Protein AF-A0A6S7KR85-F1 (afdb_monomer)

Sequence (123 aa):
QIISDLKLIPFWLVELSDDPNEALNTFIHLFTDIVDIYAHLKKFTIKAKLAPWLTERIRDLMNLRDAAKLEAKKSGFLSDWAVYRKLRNYVVKMNRDSKTIIFLKEPSTGSSHISQAEFRWLT

Organism: Paramuricea clavata (NCBI:txid317549)

Solvent-accessible surface area (backbone atoms only — not comparable to full-atom values): 7523 Å² total; per-residue (Å²): 108,72,73,62,55,61,69,69,53,73,64,66,60,34,75,70,42,90,46,72,67,59,17,51,51,49,46,50,51,62,51,45,59,53,44,54,73,71,47,67,80,77,83,70,82,81,74,69,79,70,62,85,57,66,43,71,70,55,51,52,45,49,50,53,26,52,50,31,47,52,47,22,66,72,71,66,43,70,65,38,48,48,52,23,51,53,39,47,53,49,47,54,49,52,53,51,54,32,42,49,54,52,69,69,63,58,72,96,72,79,89,78,84,79,72,91,76,85,82,84,84,86,132

Structure (mmCIF, N/CA/C/O backbone):
data_AF-A0A6S7KR85-F1
#
_entry.id   AF-A0A6S7KR85-F1
#
loop_
_atom_site.group_PDB
_atom_site.id
_atom_site.type_symbol
_atom_site.label_atom_id
_atom_site.label_alt_id
_atom_site.label_comp_id
_atom_site.label_asym_id
_atom_site.label_entity_id
_atom_site.label_seq_id
_atom_site.pdbx_PDB_ins_code
_atom_site.Cartn_x
_atom_site.Cartn_y
_atom_site.Cartn_z
_atom_site.occupancy
_atom_site.B_iso_or_equiv
_atom_site.auth_seq_id
_atom_site.auth_comp_id
_atom_site.auth_asym_id
_atom_site.auth_atom_id
_atom_site.pdbx_PDB_model_num
ATOM 1 N N . GLN A 1 1 ? -5.575 -4.188 -35.906 1.00 73.06 1 GLN A N 1
ATOM 2 C CA . GLN A 1 1 ? -4.734 -2.982 -35.924 1.00 73.06 1 GLN A CA 1
ATOM 3 C C . GLN A 1 1 ? -3.247 -3.325 -35.852 1.00 73.06 1 GLN A C 1
ATOM 5 O O . GLN A 1 1 ? -2.603 -3.245 -36.875 1.00 73.06 1 GLN A O 1
ATOM 10 N N . ILE A 1 2 ? -2.698 -3.868 -34.758 1.00 83.25 2 ILE A N 1
ATOM 11 C CA . ILE A 1 2 ? -1.261 -4.242 -34.747 1.00 83.25 2 ILE A CA 1
ATOM 12 C C . ILE A 1 2 ? -0.873 -5.299 -35.805 1.00 83.25 2 ILE A C 1
ATOM 14 O O . ILE A 1 2 ? 0.159 -5.187 -36.452 1.00 83.25 2 ILE A O 1
ATOM 18 N N . ILE A 1 3 ? -1.728 -6.303 -36.041 1.00 83.62 3 ILE A N 1
ATOM 19 C CA . ILE A 1 3 ? -1.460 -7.384 -37.010 1.00 83.62 3 ILE A CA 1
ATOM 20 C C . ILE A 1 3 ? -1.439 -6.872 -38.460 1.00 83.62 3 ILE A C 1
ATOM 22 O O . ILE A 1 3 ? -0.706 -7.416 -39.279 1.00 83.62 3 ILE A O 1
ATOM 26 N N . SER A 1 4 ? -2.245 -5.859 -38.803 1.00 86.12 4 SER A N 1
ATOM 27 C CA . SER A 1 4 ? -2.205 -5.259 -40.145 1.00 86.12 4 SER A CA 1
ATOM 28 C C . SER A 1 4 ? -0.918 -4.473 -40.350 1.00 86.12 4 SER A C 1
ATOM 30 O O . SER A 1 4 ? -0.315 -4.570 -41.410 1.00 86.12 4 SER A O 1
ATOM 32 N N . ASP A 1 5 ? -0.467 -3.769 -39.319 1.00 85.31 5 ASP A N 1
ATOM 33 C CA . ASP A 1 5 ? 0.694 -2.889 -39.397 1.00 85.31 5 ASP A CA 1
ATOM 34 C C . ASP A 1 5 ? 2.003 -3.684 -39.389 1.00 85.31 5 ASP A C 1
ATOM 36 O O . ASP A 1 5 ? 2.916 -3.375 -40.147 1.00 85.31 5 ASP A O 1
ATOM 40 N N . LEU A 1 6 ? 2.050 -4.798 -38.650 1.00 86.38 6 LEU A N 1
ATOM 41 C CA . LEU A 1 6 ? 3.147 -5.766 -38.727 1.00 86.38 6 LEU A CA 1
ATOM 42 C C . LEU A 1 6 ? 3.338 -6.332 -40.140 1.00 86.38 6 LEU A C 1
ATOM 44 O O . LEU A 1 6 ? 4.463 -6.619 -40.531 1.00 86.38 6 LEU A O 1
ATOM 48 N N . LYS A 1 7 ? 2.264 -6.477 -40.926 1.00 87.25 7 LYS A N 1
ATOM 49 C CA . LYS A 1 7 ? 2.357 -6.953 -42.318 1.00 87.25 7 LYS A CA 1
ATOM 50 C C . LYS A 1 7 ? 2.909 -5.902 -43.284 1.00 87.25 7 LYS A C 1
ATOM 52 O O . LYS A 1 7 ? 3.283 -6.266 -44.393 1.00 87.25 7 LYS A O 1
ATOM 57 N N . LEU A 1 8 ? 2.928 -4.628 -42.893 1.00 88.19 8 LEU A N 1
ATOM 58 C CA . LEU A 1 8 ? 3.473 -3.531 -43.697 1.00 88.19 8 LEU A CA 1
ATOM 59 C C . LEU A 1 8 ? 4.972 -3.313 -43.446 1.00 88.19 8 LEU A C 1
ATOM 61 O O . LEU A 1 8 ? 5.613 -2.603 -44.219 1.00 88.19 8 LEU A O 1
ATOM 65 N N . ILE A 1 9 ? 5.538 -3.923 -42.398 1.00 88.06 9 ILE A N 1
ATOM 66 C CA . ILE A 1 9 ? 6.976 -3.859 -42.131 1.00 88.06 9 ILE A CA 1
ATOM 67 C C . ILE A 1 9 ? 7.744 -4.610 -43.231 1.00 88.06 9 ILE A C 1
ATOM 69 O O . ILE A 1 9 ? 7.435 -5.773 -43.515 1.00 88.06 9 ILE A O 1
ATOM 73 N N . PRO A 1 10 ? 8.813 -4.014 -43.785 1.00 89.44 10 PRO A N 1
ATOM 74 C CA . PRO A 1 10 ? 9.716 -4.684 -44.711 1.00 89.44 10 PRO A CA 1
ATOM 75 C C . PRO A 1 10 ? 10.667 -5.656 -43.985 1.00 89.44 10 PRO A C 1
ATOM 77 O O . PRO A 1 10 ? 11.871 -5.426 -43.918 1.00 89.44 10 PRO A O 1
ATOM 80 N N . PHE A 1 11 ? 10.150 -6.771 -43.457 1.00 87.81 11 PHE A N 1
ATOM 81 C CA . PHE A 1 11 ? 10.988 -7.796 -42.807 1.00 87.81 11 PHE A CA 1
ATOM 82 C C . PHE A 1 11 ? 12.008 -8.442 -43.753 1.00 87.81 11 PHE A C 1
ATOM 84 O O . PHE A 1 11 ? 13.017 -8.958 -43.288 1.00 87.81 11 PHE A O 1
ATOM 91 N N . TRP A 1 12 ? 11.798 -8.343 -45.068 1.00 88.88 12 TRP A N 1
ATOM 92 C CA . TRP A 1 12 ? 12.763 -8.763 -46.088 1.00 88.88 12 TRP A CA 1
ATOM 93 C C . TRP A 1 12 ? 14.124 -8.060 -45.961 1.00 88.88 12 TRP A C 1
ATOM 95 O O . TRP A 1 12 ? 15.124 -8.579 -46.441 1.00 88.88 12 TRP A O 1
ATOM 105 N N . LEU A 1 13 ? 14.195 -6.909 -45.281 1.00 86.19 13 LEU A N 1
ATOM 106 C CA . LEU A 1 13 ? 15.461 -6.239 -44.988 1.00 86.19 13 LEU A CA 1
ATOM 107 C C . LEU A 1 13 ? 16.374 -7.086 -44.085 1.00 86.19 13 LEU A C 1
ATOM 109 O O . LEU A 1 13 ? 17.588 -7.020 -44.218 1.00 86.19 13 LEU A O 1
ATOM 113 N N . VAL A 1 14 ? 15.791 -7.913 -43.212 1.00 89.31 14 VAL A N 1
ATOM 114 C CA . VAL A 1 14 ? 16.523 -8.857 -42.349 1.00 89.31 14 VAL A CA 1
ATOM 115 C C . VAL A 1 14 ? 17.153 -9.978 -43.177 1.00 89.31 14 VAL A C 1
ATOM 117 O O . VAL A 1 14 ? 18.230 -10.458 -42.846 1.00 89.31 14 VAL A O 1
ATOM 120 N N . GLU A 1 15 ? 16.492 -10.382 -44.264 1.00 86.12 15 GLU A N 1
ATOM 121 C CA . GLU A 1 15 ? 16.968 -11.434 -45.172 1.00 86.12 15 GLU A CA 1
ATOM 122 C C . GLU A 1 15 ? 18.077 -10.945 -46.115 1.00 86.12 15 GLU A C 1
ATOM 124 O O . GLU A 1 15 ? 18.771 -11.761 -46.714 1.00 86.12 15 GLU A O 1
ATOM 129 N N . LEU A 1 16 ? 18.250 -9.624 -46.246 1.00 88.75 16 LEU A N 1
ATOM 130 C CA . LEU A 1 16 ? 19.295 -9.005 -47.063 1.00 88.75 16 LEU A CA 1
ATOM 131 C C . LEU A 1 16 ? 20.626 -8.843 -46.305 1.00 88.75 16 LEU A C 1
ATOM 133 O O . LEU A 1 16 ? 21.647 -8.552 -46.921 1.00 88.75 16 LEU A O 1
ATOM 137 N N . SER A 1 17 ? 20.620 -8.996 -44.979 1.00 87.44 17 SER A N 1
ATOM 138 C CA . SER A 1 17 ? 21.815 -8.848 -44.147 1.00 87.44 17 SER A CA 1
ATOM 139 C C . SER A 1 17 ? 22.700 -10.097 -44.214 1.00 87.44 17 SER A C 1
ATOM 141 O O . SER A 1 17 ? 22.265 -11.193 -43.865 1.00 87.44 17 SER A O 1
ATOM 143 N N . ASP A 1 18 ? 23.968 -9.914 -44.589 1.00 89.06 18 ASP A N 1
ATOM 144 C CA . ASP A 1 18 ? 24.965 -10.995 -44.632 1.00 89.06 18 ASP A CA 1
ATOM 145 C C . ASP A 1 18 ? 25.521 -11.352 -43.237 1.00 89.06 18 ASP A C 1
ATOM 147 O O . ASP A 1 18 ? 25.987 -12.473 -43.018 1.00 89.06 18 ASP A O 1
ATOM 151 N N . ASP A 1 19 ? 25.469 -10.416 -42.277 1.00 93.69 19 ASP A N 1
ATOM 152 C CA . ASP A 1 19 ? 25.885 -10.643 -40.890 1.00 93.69 19 ASP A CA 1
ATOM 153 C C . ASP A 1 19 ? 24.685 -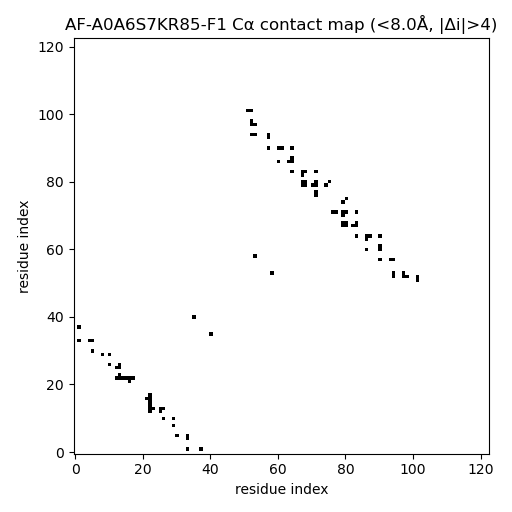10.978 -39.979 1.00 93.69 19 ASP A C 1
ATOM 155 O O . ASP A 1 19 ? 23.727 -10.201 -39.891 1.00 93.69 19 ASP A O 1
ATOM 159 N N . PRO A 1 20 ? 24.732 -12.091 -39.222 1.00 91.44 20 PRO A N 1
ATOM 160 C CA . PRO A 1 20 ? 23.654 -12.468 -38.310 1.00 91.44 20 PRO A CA 1
ATOM 161 C C . PRO A 1 20 ? 23.370 -11.452 -37.196 1.00 91.44 20 PRO A C 1
ATOM 163 O O . PRO A 1 20 ? 22.226 -11.358 -36.745 1.00 91.44 20 PRO A O 1
ATOM 166 N N . ASN A 1 21 ? 24.374 -10.700 -36.723 1.00 92.81 21 ASN A N 1
ATOM 167 C CA . ASN A 1 21 ? 24.145 -9.692 -35.683 1.00 92.81 21 ASN A CA 1
ATOM 168 C C . ASN A 1 21 ? 23.448 -8.462 -36.267 1.00 92.81 21 ASN A C 1
ATOM 170 O O . ASN A 1 21 ? 22.553 -7.912 -35.628 1.00 92.81 21 ASN A O 1
ATOM 174 N N . GLU A 1 22 ? 23.813 -8.060 -37.483 1.00 91.75 22 GLU A N 1
ATOM 175 C CA . GLU A 1 22 ? 23.140 -6.994 -38.224 1.00 91.75 22 GLU A CA 1
ATOM 176 C C . GLU A 1 22 ? 21.687 -7.360 -38.554 1.00 91.75 22 GLU A C 1
ATOM 178 O O . GLU A 1 22 ? 20.781 -6.556 -38.314 1.00 91.75 22 GLU A O 1
ATOM 183 N N . ALA A 1 23 ? 21.443 -8.594 -39.004 1.00 92.31 23 ALA A N 1
ATOM 184 C CA . ALA A 1 23 ? 20.102 -9.123 -39.249 1.00 92.31 23 ALA A CA 1
ATOM 185 C C . ALA A 1 23 ? 19.240 -9.077 -37.975 1.00 92.31 23 ALA A C 1
ATOM 187 O O . ALA A 1 23 ? 18.111 -8.576 -37.979 1.00 92.31 23 ALA A O 1
ATOM 188 N N . LEU A 1 24 ? 19.795 -9.548 -36.853 1.00 93.75 24 LEU A N 1
ATOM 189 C CA . LEU A 1 24 ? 19.117 -9.532 -35.559 1.00 93.75 24 LEU A CA 1
ATOM 190 C C . LEU A 1 24 ? 18.827 -8.104 -35.089 1.00 93.75 24 LEU A C 1
ATOM 192 O O . LEU A 1 24 ? 17.715 -7.820 -34.648 1.00 93.75 24 LEU A O 1
ATOM 196 N N . ASN A 1 25 ? 19.800 -7.199 -35.200 1.00 93.25 25 ASN A N 1
ATOM 197 C CA . ASN A 1 25 ? 19.622 -5.805 -34.811 1.00 93.25 25 ASN A CA 1
ATOM 198 C C . ASN A 1 25 ? 18.520 -5.135 -35.646 1.00 93.25 25 ASN A C 1
ATOM 200 O O . ASN A 1 25 ? 17.639 -4.466 -35.109 1.00 93.25 25 ASN A O 1
ATOM 204 N N . THR A 1 26 ? 18.518 -5.390 -36.954 1.00 92.81 26 THR A N 1
ATOM 205 C CA . THR A 1 26 ? 17.509 -4.886 -37.892 1.00 92.81 26 THR A CA 1
ATOM 206 C C . THR A 1 26 ? 16.116 -5.404 -37.538 1.00 92.81 26 THR A C 1
ATOM 208 O O . THR A 1 26 ? 15.164 -4.626 -37.464 1.00 92.81 26 THR A O 1
ATOM 211 N N . PHE A 1 27 ? 15.987 -6.699 -37.237 1.00 93.44 27 PHE A N 1
ATOM 212 C CA . PHE A 1 27 ? 14.728 -7.280 -36.775 1.00 93.44 27 PHE A CA 1
ATOM 213 C C . PHE A 1 27 ? 14.240 -6.636 -35.470 1.00 93.44 27 PHE A C 1
ATOM 215 O O . PHE A 1 27 ? 13.070 -6.263 -35.369 1.00 93.44 27 PHE A O 1
ATOM 222 N N . ILE A 1 28 ? 15.130 -6.478 -34.483 1.00 93.19 28 ILE A N 1
ATOM 223 C CA . ILE A 1 28 ? 14.803 -5.874 -33.185 1.00 93.19 28 ILE A CA 1
ATOM 224 C C . ILE A 1 28 ? 14.298 -4.444 -33.369 1.00 93.19 28 ILE A C 1
ATOM 226 O O . ILE A 1 28 ? 13.273 -4.101 -32.782 1.00 93.19 28 ILE A O 1
ATOM 230 N N . HIS A 1 29 ? 14.964 -3.631 -34.189 1.00 91.50 29 HIS A N 1
ATOM 231 C CA . HIS A 1 29 ? 14.540 -2.257 -34.461 1.00 91.50 29 HIS A CA 1
ATOM 232 C C . HIS A 1 29 ? 13.153 -2.204 -35.110 1.00 91.50 29 HIS A C 1
ATOM 234 O O . HIS A 1 29 ? 12.244 -1.589 -34.555 1.00 91.50 29 HIS A O 1
ATOM 240 N N . LEU A 1 30 ? 12.955 -2.928 -36.217 1.00 91.12 30 LEU A N 1
ATOM 241 C CA . LEU A 1 30 ? 11.677 -2.948 -36.937 1.00 91.12 30 LEU A CA 1
ATOM 242 C C . LEU A 1 30 ? 10.515 -3.422 -36.053 1.00 91.12 30 LEU A C 1
ATOM 244 O O . LEU A 1 30 ? 9.410 -2.882 -36.110 1.00 91.12 30 LEU A O 1
ATOM 248 N N . PHE A 1 31 ? 10.757 -4.442 -35.230 1.00 90.00 31 PHE A N 1
ATOM 249 C CA . PHE A 1 31 ? 9.741 -4.987 -34.339 1.00 90.00 31 PHE A CA 1
ATOM 250 C C . PHE A 1 31 ? 9.437 -4.049 -33.166 1.00 90.00 31 PHE A C 1
ATOM 252 O O . PHE A 1 31 ? 8.267 -3.830 -32.845 1.00 90.00 31 PHE A O 1
ATOM 259 N N . THR A 1 32 ? 10.470 -3.483 -32.538 1.00 88.31 32 THR A N 1
ATOM 260 C CA . THR A 1 32 ? 10.320 -2.614 -31.361 1.00 88.31 32 THR A CA 1
ATOM 261 C C . THR A 1 32 ? 9.599 -1.321 -31.716 1.00 88.31 32 THR A C 1
ATOM 263 O O . THR A 1 32 ? 8.712 -0.928 -30.970 1.00 88.31 32 THR A O 1
ATOM 266 N N . ASP A 1 33 ? 9.861 -0.732 -32.886 1.00 86.06 33 ASP A 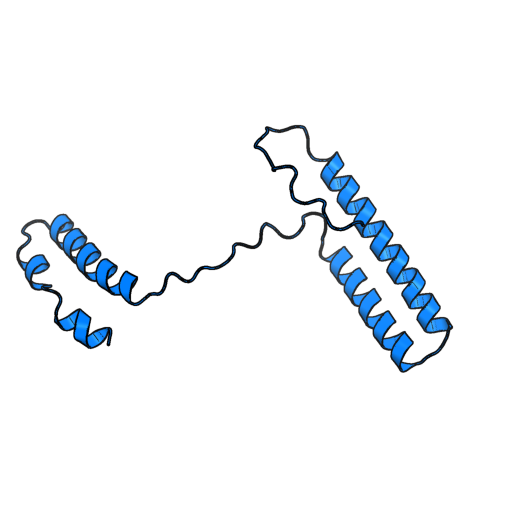N 1
ATOM 267 C CA . ASP A 1 33 ? 9.182 0.492 -33.330 1.00 86.06 33 ASP A CA 1
ATOM 268 C C . ASP A 1 33 ? 7.655 0.320 -33.400 1.00 86.06 33 ASP A C 1
ATOM 270 O O . ASP A 1 33 ? 6.894 1.178 -32.949 1.00 86.06 33 ASP A O 1
ATOM 274 N N . ILE A 1 34 ? 7.178 -0.821 -33.911 1.00 87.31 34 ILE A N 1
ATOM 275 C CA . ILE A 1 34 ? 5.740 -1.123 -33.919 1.00 87.31 34 ILE A CA 1
ATOM 276 C C . ILE A 1 34 ? 5.239 -1.447 -32.521 1.00 87.31 34 ILE A C 1
ATOM 278 O O . ILE A 1 34 ? 4.164 -0.983 -32.126 1.00 87.31 34 ILE A O 1
ATOM 282 N N . VAL A 1 35 ? 5.985 -2.253 -31.768 1.00 86.00 35 VAL A N 1
ATOM 283 C CA . VAL A 1 35 ? 5.588 -2.592 -30.405 1.00 86.00 35 VAL A CA 1
ATOM 284 C C . VAL A 1 35 ? 5.459 -1.331 -29.563 1.00 86.00 35 VAL A C 1
ATOM 286 O O . VAL A 1 35 ? 4.461 -1.230 -28.874 1.00 86.00 35 VAL A O 1
ATOM 289 N N . ASP A 1 36 ? 6.338 -0.342 -29.671 1.00 83.88 36 ASP A N 1
ATOM 290 C CA . ASP A 1 36 ? 6.280 0.898 -28.889 1.00 83.88 36 ASP A CA 1
ATOM 291 C C . ASP A 1 36 ? 5.085 1.795 -29.252 1.00 83.88 36 ASP A C 1
ATOM 293 O O . ASP A 1 36 ? 4.508 2.444 -28.376 1.00 83.88 36 ASP A O 1
ATOM 297 N N . ILE A 1 37 ? 4.642 1.794 -30.515 1.00 83.81 37 ILE A N 1
ATOM 298 C CA . ILE A 1 37 ? 3.425 2.510 -30.941 1.00 83.81 37 ILE A CA 1
ATOM 299 C C . ILE A 1 37 ? 2.173 1.905 -30.286 1.00 83.81 37 ILE A C 1
ATOM 301 O O . ILE A 1 37 ? 1.255 2.628 -29.889 1.00 83.81 37 ILE A O 1
ATOM 305 N N . TYR A 1 38 ? 2.119 0.576 -30.170 1.00 83.06 38 TYR A N 1
ATOM 306 C CA . TYR A 1 38 ? 0.933 -0.150 -29.699 1.00 83.06 38 TYR A CA 1
ATOM 307 C C . TYR A 1 38 ? 0.966 -0.503 -28.212 1.00 83.06 38 TYR A C 1
ATOM 309 O O . TYR A 1 38 ? -0.073 -0.572 -27.544 1.00 83.06 38 TYR A O 1
ATOM 317 N N . ALA A 1 39 ? 2.154 -0.721 -27.672 1.00 78.88 39 ALA A N 1
ATOM 318 C CA . ALA A 1 39 ? 2.420 -0.891 -26.264 1.00 78.88 39 ALA A CA 1
ATOM 319 C C . ALA A 1 39 ? 2.516 0.501 -25.660 1.00 78.88 39 ALA A C 1
ATOM 321 O O . ALA A 1 39 ? 3.597 1.026 -25.417 1.00 78.88 39 ALA A O 1
ATOM 322 N N . HIS A 1 40 ? 1.351 1.093 -25.380 1.00 68.19 40 HIS A N 1
ATOM 323 C CA . HIS A 1 40 ? 1.271 2.259 -24.512 1.00 68.19 40 HIS A CA 1
ATOM 324 C C . HIS A 1 40 ? 2.179 2.016 -23.307 1.00 68.19 40 HIS A C 1
ATOM 326 O O . HIS A 1 40 ? 1.890 1.117 -22.510 1.00 68.19 40 HIS A O 1
ATOM 332 N N . LEU A 1 41 ? 3.273 2.782 -23.209 1.00 66.69 41 LEU A N 1
ATOM 333 C CA . LEU A 1 41 ? 4.220 2.724 -22.102 1.00 66.69 41 LEU A CA 1
ATOM 334 C C . LEU A 1 41 ? 3.403 2.785 -20.816 1.00 66.69 41 LEU A C 1
ATOM 336 O O . LEU A 1 41 ? 2.891 3.846 -20.442 1.00 66.69 41 LEU A O 1
ATOM 340 N N . LYS A 1 42 ? 3.188 1.629 -20.179 1.00 63.25 42 LYS A N 1
ATOM 341 C CA . LYS A 1 42 ? 2.381 1.553 -18.966 1.00 63.25 42 LYS A CA 1
ATOM 342 C C . LYS A 1 42 ? 3.156 2.318 -17.911 1.00 63.25 42 LYS A C 1
ATOM 344 O O . LYS A 1 42 ? 4.101 1.800 -17.327 1.00 63.25 42 LYS A O 1
ATOM 349 N N . LYS A 1 43 ? 2.768 3.571 -17.685 1.00 67.69 43 LYS A N 1
ATOM 350 C CA . LYS A 1 43 ? 3.312 4.404 -16.619 1.00 67.69 43 LYS A CA 1
ATOM 351 C C . LYS A 1 43 ? 2.860 3.787 -15.303 1.00 67.69 43 LYS A C 1
ATOM 353 O O . LYS A 1 43 ? 1.739 4.017 -14.857 1.00 67.69 43 LYS A O 1
ATOM 358 N N . PHE A 1 44 ? 3.706 2.960 -14.704 1.00 66.06 44 PHE A N 1
ATOM 359 C CA . PHE A 1 44 ? 3.503 2.516 -13.336 1.00 66.06 44 PHE A CA 1
ATOM 360 C C . PHE A 1 44 ? 4.263 3.457 -12.410 1.00 66.06 44 PHE A C 1
ATOM 362 O O . PHE A 1 44 ? 5.442 3.748 -12.597 1.00 66.06 44 PHE A O 1
ATOM 369 N N . THR A 1 45 ? 3.576 3.964 -11.395 1.00 71.94 45 THR A N 1
ATOM 370 C CA . THR A 1 45 ? 4.233 4.701 -10.323 1.00 71.94 45 THR A CA 1
ATOM 371 C C . THR A 1 45 ? 4.967 3.696 -9.448 1.00 71.94 45 THR A C 1
ATOM 373 O O . THR A 1 45 ? 4.332 2.871 -8.785 1.00 71.94 45 THR A O 1
ATOM 376 N N . ILE A 1 46 ? 6.298 3.777 -9.411 1.00 66.25 46 ILE A N 1
ATOM 377 C CA . ILE A 1 46 ? 7.081 3.121 -8.364 1.00 66.25 46 ILE A CA 1
ATOM 378 C C . ILE A 1 46 ? 6.709 3.828 -7.062 1.00 66.25 46 ILE A C 1
ATOM 380 O O . ILE A 1 46 ? 7.186 4.923 -6.770 1.00 66.25 46 ILE A O 1
ATOM 384 N N . LYS A 1 47 ? 5.799 3.232 -6.287 1.00 65.12 47 LYS A N 1
ATOM 385 C CA . LYS A 1 47 ? 5.566 3.676 -4.914 1.00 65.12 47 LYS A CA 1
ATOM 386 C C . LYS A 1 47 ? 6.887 3.458 -4.183 1.00 65.12 47 LYS A C 1
ATOM 388 O O . LYS A 1 47 ? 7.369 2.326 -4.139 1.00 65.12 47 LYS A O 1
ATOM 393 N N . ALA A 1 48 ? 7.494 4.536 -3.686 1.00 59.22 48 ALA A N 1
ATOM 394 C CA . ALA A 1 48 ? 8.713 4.468 -2.888 1.00 59.22 48 ALA A CA 1
ATOM 395 C C . ALA A 1 48 ? 8.587 3.375 -1.813 1.00 59.22 48 ALA A C 1
ATOM 397 O O . ALA A 1 48 ? 7.471 3.077 -1.369 1.00 59.22 48 ALA A O 1
ATOM 398 N N . LYS A 1 49 ? 9.729 2.777 -1.426 1.00 61.22 49 LYS A N 1
ATOM 399 C CA . LYS A 1 49 ? 9.822 1.746 -0.379 1.00 61.22 49 LYS A CA 1
ATOM 400 C C . LYS A 1 49 ? 8.818 2.052 0.729 1.00 61.22 49 LYS A C 1
ATOM 402 O O . LYS A 1 49 ? 8.799 3.175 1.234 1.00 61.22 49 LYS A O 1
ATOM 407 N N . LEU A 1 50 ? 7.987 1.054 1.051 1.00 66.50 50 LEU A N 1
ATOM 408 C CA . LEU A 1 50 ? 7.041 1.074 2.166 1.00 66.50 50 LEU A CA 1
ATOM 409 C C . LEU A 1 50 ? 7.640 1.896 3.305 1.00 66.50 50 LEU A C 1
ATOM 411 O O . LEU A 1 50 ? 8.767 1.601 3.701 1.00 66.50 50 LEU A O 1
ATOM 415 N N . ALA A 1 51 ? 6.911 2.917 3.770 1.00 76.69 51 ALA A N 1
ATOM 416 C CA . ALA A 1 51 ? 7.297 3.758 4.898 1.00 76.69 51 ALA A CA 1
ATOM 417 C C . ALA A 1 51 ? 8.079 2.920 5.923 1.00 76.69 51 ALA A C 1
ATOM 419 O O . ALA A 1 51 ? 7.478 2.024 6.516 1.00 76.69 51 ALA A O 1
ATOM 420 N N . PRO A 1 52 ? 9.398 3.120 6.090 1.00 80.81 52 PRO A N 1
ATOM 421 C CA . PRO A 1 52 ? 10.247 2.113 6.727 1.00 80.81 52 PRO A CA 1
ATOM 422 C C . PRO A 1 52 ? 9.906 1.927 8.212 1.00 80.81 52 PRO A C 1
ATOM 424 O O . PRO A 1 52 ? 10.186 0.883 8.792 1.00 80.81 52 PRO A O 1
ATOM 427 N N . TRP A 1 53 ? 9.223 2.909 8.814 1.00 82.75 53 TRP A N 1
ATOM 428 C CA . TRP A 1 53 ? 8.695 2.837 10.179 1.00 82.75 53 TRP A CA 1
ATOM 429 C C . TRP A 1 53 ? 7.424 1.987 10.285 1.00 82.75 53 TRP A C 1
ATOM 431 O O . TRP A 1 53 ? 7.011 1.655 11.390 1.00 82.75 53 TRP A O 1
ATOM 441 N N . LEU A 1 54 ? 6.780 1.646 9.166 1.00 85.56 54 LEU A N 1
ATOM 442 C CA . LEU A 1 54 ? 5.526 0.900 9.100 1.00 85.56 54 LEU A CA 1
ATOM 443 C C . LEU A 1 54 ? 5.790 -0.603 8.949 1.00 85.56 54 LEU A C 1
ATOM 445 O O . LEU A 1 54 ? 5.601 -1.197 7.883 1.00 85.56 54 LEU A O 1
ATOM 449 N N . THR A 1 55 ? 6.198 -1.217 10.054 1.00 87.94 55 THR A N 1
ATOM 450 C CA . THR A 1 55 ? 6.331 -2.672 10.176 1.00 87.94 55 THR A CA 1
ATOM 451 C C . THR A 1 55 ? 4.964 -3.367 10.156 1.00 87.94 55 THR A C 1
ATOM 453 O O . THR A 1 55 ? 3.928 -2.744 10.414 1.00 87.94 55 THR A O 1
ATOM 456 N N . GLU A 1 56 ? 4.945 -4.676 9.882 1.00 88.12 56 GLU A N 1
ATOM 457 C CA . GLU A 1 56 ? 3.721 -5.497 9.939 1.00 88.12 56 GLU A CA 1
ATOM 458 C C . GLU A 1 56 ? 3.027 -5.380 11.298 1.00 88.12 56 GLU A C 1
ATOM 460 O O . GLU A 1 56 ? 1.824 -5.152 11.365 1.00 88.12 56 GLU A O 1
ATOM 465 N N . ARG A 1 57 ? 3.807 -5.346 12.383 1.00 89.56 57 ARG A N 1
ATOM 466 C CA . ARG A 1 57 ? 3.289 -5.155 13.739 1.00 89.56 57 ARG A CA 1
ATOM 467 C C . ARG A 1 57 ? 2.458 -3.879 13.899 1.00 89.56 57 ARG A C 1
ATOM 469 O O . ARG A 1 57 ? 1.425 -3.900 14.569 1.00 89.56 57 ARG A O 1
ATOM 476 N N . ILE A 1 58 ? 2.904 -2.758 13.326 1.00 91.31 58 ILE A N 1
ATOM 477 C CA . ILE A 1 58 ? 2.149 -1.496 13.380 1.00 91.31 58 ILE A CA 1
ATOM 478 C C . ILE A 1 58 ? 0.899 -1.589 12.508 1.00 91.31 58 ILE A C 1
ATOM 480 O O . ILE A 1 58 ? -0.152 -1.078 12.896 1.00 91.31 58 ILE A O 1
ATOM 484 N N . ARG A 1 59 ? 0.988 -2.278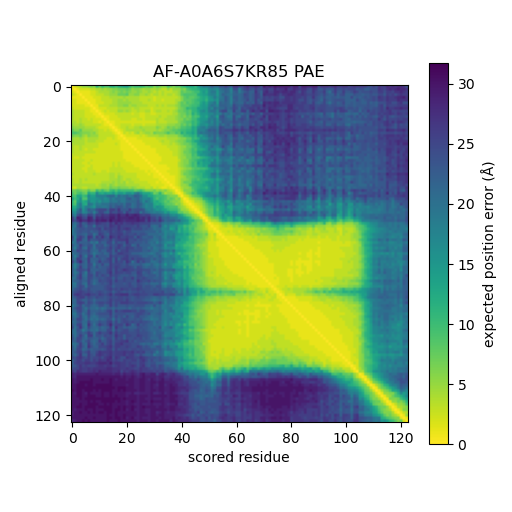 11.366 1.00 92.12 59 ARG A N 1
ATOM 485 C CA . ARG A 1 59 ? -0.160 -2.534 10.493 1.00 92.12 59 ARG A CA 1
ATOM 486 C C . ARG A 1 59 ? -1.240 -3.347 11.205 1.00 92.12 59 ARG A C 1
ATOM 488 O O . ARG A 1 59 ? -2.401 -2.955 11.161 1.00 92.12 59 ARG A O 1
ATOM 495 N N . ASP A 1 60 ? -0.864 -4.377 11.954 1.00 94.56 60 ASP A N 1
ATOM 496 C CA . ASP A 1 60 ? -1.804 -5.171 12.752 1.00 94.56 60 ASP A CA 1
ATOM 497 C C . ASP A 1 60 ? -2.493 -4.328 13.826 1.00 94.56 60 ASP A C 1
ATOM 499 O O . ASP A 1 60 ? -3.702 -4.420 14.024 1.00 94.56 60 ASP A O 1
ATOM 503 N N . LEU A 1 61 ? -1.750 -3.441 14.494 1.00 94.75 61 LEU A N 1
ATOM 504 C CA . LEU A 1 61 ? -2.328 -2.518 15.474 1.00 94.75 61 LEU A CA 1
ATOM 505 C C . LEU A 1 61 ? -3.298 -1.519 14.829 1.00 94.75 61 LEU A C 1
ATOM 507 O O . LEU A 1 61 ? -4.320 -1.180 15.430 1.00 94.75 61 LEU A O 1
ATOM 511 N N . MET A 1 62 ? -2.999 -1.048 13.615 1.00 95.00 62 MET A N 1
ATOM 512 C CA . MET A 1 62 ? -3.911 -0.201 12.843 1.00 95.00 62 MET A CA 1
ATOM 513 C C . MET A 1 62 ? -5.190 -0.960 12.476 1.00 95.00 62 MET A C 1
ATOM 515 O O . MET A 1 62 ? -6.278 -0.423 12.679 1.00 95.00 62 MET A O 1
ATOM 519 N N . ASN A 1 63 ? -5.071 -2.218 12.047 1.00 96.69 63 ASN A N 1
ATOM 520 C CA . ASN A 1 63 ? -6.213 -3.079 11.741 1.00 96.69 63 ASN A CA 1
ATOM 521 C C . ASN A 1 63 ? -7.080 -3.333 12.984 1.00 96.69 63 ASN A C 1
ATOM 523 O O . ASN A 1 63 ? -8.297 -3.174 12.926 1.00 96.69 63 ASN A O 1
ATOM 527 N N . LEU A 1 64 ? -6.467 -3.640 14.133 1.00 96.88 64 LEU A N 1
ATOM 528 C CA . LEU A 1 64 ? -7.175 -3.816 15.408 1.00 96.88 64 LEU A CA 1
ATOM 529 C C . LEU A 1 64 ? -7.914 -2.543 15.836 1.00 96.88 64 LEU A C 1
ATOM 531 O O . LEU A 1 64 ? -9.060 -2.605 16.280 1.00 96.88 64 LEU A O 1
ATOM 535 N N . ARG A 1 65 ? -7.284 -1.373 15.681 1.00 97.19 65 ARG A N 1
ATOM 536 C CA . ARG A 1 65 ? -7.927 -0.077 15.937 1.00 97.19 65 ARG A CA 1
ATOM 537 C C . ARG A 1 65 ? -9.148 0.119 15.036 1.00 97.19 65 ARG A C 1
ATOM 539 O O . ARG A 1 65 ? -10.175 0.598 15.514 1.00 97.19 65 ARG A O 1
ATOM 546 N N . ASP A 1 66 ? -9.033 -0.205 13.753 1.00 97.62 66 ASP A N 1
ATOM 547 C CA . ASP A 1 66 ? -10.106 0.008 12.780 1.00 97.62 66 ASP A CA 1
ATOM 548 C C . ASP A 1 66 ? -11.269 -0.966 12.994 1.00 97.62 66 ASP A C 1
ATOM 550 O O . ASP A 1 66 ? -12.427 -0.544 12.954 1.00 97.62 66 ASP A O 1
ATOM 554 N N . ALA A 1 67 ? -10.975 -2.216 13.359 1.00 97.38 67 ALA A N 1
ATOM 555 C CA . ALA A 1 67 ? -11.971 -3.179 13.817 1.00 97.38 67 ALA A CA 1
ATOM 556 C C . ALA A 1 67 ? -12.691 -2.687 15.086 1.00 97.38 67 ALA A C 1
ATOM 558 O O . ALA A 1 67 ? -13.918 -2.654 15.118 1.00 97.38 67 ALA A O 1
ATOM 559 N N . ALA A 1 68 ? -11.956 -2.201 16.093 1.00 96.25 68 ALA A N 1
ATOM 560 C CA . ALA A 1 68 ? -12.552 -1.651 17.314 1.00 96.25 68 ALA A CA 1
ATOM 561 C C . ALA A 1 68 ? -13.416 -0.406 17.045 1.00 96.25 68 ALA A C 1
ATOM 563 O O . ALA A 1 68 ? -14.431 -0.196 17.704 1.00 96.25 68 ALA A O 1
ATOM 564 N N . LYS A 1 69 ? -13.045 0.422 16.059 1.00 97.19 69 LYS A N 1
ATOM 565 C CA . LYS A 1 69 ? -13.863 1.563 15.622 1.00 97.19 69 LYS A CA 1
ATOM 566 C C . LYS A 1 69 ? -15.165 1.103 14.974 1.00 97.19 69 LYS A C 1
ATOM 568 O O . LYS A 1 69 ? -16.201 1.730 15.189 1.00 97.19 69 LYS A O 1
ATOM 573 N N . LEU A 1 70 ? -15.101 0.062 14.145 1.00 97.69 70 LEU A N 1
ATOM 574 C CA . LEU A 1 70 ? -16.284 -0.525 13.528 1.00 97.69 70 LEU A CA 1
ATOM 575 C C . LEU A 1 70 ? -17.209 -1.106 14.601 1.00 97.69 70 LEU A C 1
ATOM 577 O O . LEU A 1 70 ? -18.409 -0.855 14.550 1.00 97.69 70 LEU A O 1
ATOM 581 N N . GLU A 1 71 ? -16.649 -1.800 15.589 1.00 95.56 71 GLU A N 1
ATOM 582 C CA . GLU A 1 71 ? -17.415 -2.390 16.684 1.00 95.56 71 GLU A CA 1
ATOM 583 C C . GLU A 1 71 ? -18.084 -1.325 17.555 1.00 95.56 71 GLU A C 1
ATOM 585 O O . GLU A 1 71 ? -19.296 -1.351 17.726 1.00 95.56 71 GLU A O 1
ATOM 590 N N . ALA A 1 72 ? -17.346 -0.297 17.981 1.00 96.12 72 ALA A N 1
ATOM 591 C CA . ALA A 1 72 ? -17.904 0.799 18.775 1.00 96.12 72 ALA A CA 1
ATOM 592 C C . ALA A 1 72 ? -19.031 1.563 18.056 1.00 96.12 72 ALA A C 1
ATOM 594 O O . ALA A 1 72 ? -19.947 2.084 18.694 1.00 96.12 72 ALA A O 1
ATOM 595 N N . LYS A 1 73 ? -18.978 1.637 16.718 1.00 96.00 73 LYS A N 1
ATOM 596 C CA . LYS A 1 73 ? -20.065 2.200 15.905 1.00 96.00 73 LYS A CA 1
ATOM 597 C C . LYS A 1 73 ? -21.293 1.294 15.855 1.00 96.00 73 LYS A C 1
ATOM 599 O O . LYS A 1 73 ? -22.398 1.819 15.800 1.00 96.00 73 LYS A O 1
ATOM 604 N N . LYS A 1 74 ? -21.098 -0.027 15.815 1.00 95.94 74 LYS A N 1
ATOM 605 C CA . LYS A 1 74 ? -22.185 -1.014 15.773 1.00 95.94 74 LYS A CA 1
ATOM 606 C C . LYS A 1 74 ? -22.888 -1.127 17.121 1.00 95.94 74 LYS A C 1
ATOM 608 O O . LYS A 1 74 ? -24.110 -1.112 17.162 1.00 95.94 74 LYS A O 1
ATOM 613 N N . SER A 1 75 ? -22.118 -1.238 18.198 1.00 93.06 75 SER A N 1
ATOM 614 C CA . SER A 1 75 ? -22.641 -1.452 19.545 1.00 93.06 75 SER A CA 1
ATOM 615 C C . SER A 1 75 ? -23.171 -0.169 20.188 1.00 93.06 75 SER A C 1
ATOM 617 O O . SER A 1 75 ? -24.124 -0.206 20.959 1.00 93.06 75 SER A O 1
ATOM 619 N N . GLY A 1 76 ? -22.550 0.980 19.892 1.00 88.62 76 GLY A N 1
ATOM 620 C CA . GLY A 1 76 ? -22.886 2.273 20.490 1.00 88.62 76 GLY A CA 1
ATOM 621 C C . GLY A 1 76 ? -22.473 2.424 21.961 1.00 88.62 76 GLY A C 1
ATOM 622 O O . GLY A 1 76 ? -22.648 3.503 22.528 1.00 88.62 76 GLY A O 1
ATOM 623 N N . PHE A 1 77 ? -21.891 1.396 22.589 1.00 93.06 77 PHE A N 1
ATOM 624 C CA . PHE A 1 77 ? -21.542 1.433 24.008 1.00 93.06 77 PHE A CA 1
ATOM 625 C C . PHE A 1 77 ? -20.273 2.243 24.286 1.00 93.06 77 PHE A C 1
ATOM 627 O O . PHE A 1 77 ? -19.268 2.172 23.573 1.00 93.06 77 PHE A O 1
ATOM 634 N N . LEU A 1 78 ? -20.276 2.976 25.403 1.00 93.75 78 LEU A N 1
ATOM 635 C CA . LEU A 1 78 ? -19.128 3.777 25.841 1.00 93.75 78 LEU A CA 1
ATOM 636 C C . LEU A 1 78 ? -17.875 2.933 26.128 1.00 93.75 78 LEU A C 1
ATOM 638 O O . LEU A 1 78 ? -16.757 3.438 25.977 1.00 93.75 78 LEU A O 1
ATOM 642 N N . SER A 1 79 ? -18.049 1.666 26.518 1.00 94.88 79 SER A N 1
ATOM 643 C CA . SER A 1 79 ? -16.966 0.699 26.729 1.00 94.88 79 SER A CA 1
ATOM 644 C C . SER A 1 79 ? -16.165 0.465 25.451 1.00 94.88 79 SER A C 1
ATOM 646 O O . SER A 1 79 ? -14.938 0.567 25.465 1.00 94.88 79 SER A O 1
ATOM 648 N N . ASP A 1 80 ? -16.842 0.261 24.326 1.00 93.31 80 ASP A N 1
ATOM 649 C CA . ASP A 1 80 ? -16.197 -0.044 23.047 1.00 93.31 80 ASP A CA 1
ATOM 650 C C . ASP A 1 80 ? -15.505 1.199 22.483 1.00 93.31 80 ASP A C 1
ATOM 652 O O . ASP A 1 80 ? -14.374 1.143 21.990 1.00 93.31 80 ASP A O 1
ATOM 656 N N . TRP A 1 81 ? -16.101 2.375 22.700 1.00 96.00 81 TRP A N 1
ATOM 657 C CA . TRP A 1 81 ? -15.434 3.653 22.457 1.00 96.00 81 TRP A CA 1
ATOM 658 C C . TRP A 1 81 ? -14.203 3.865 23.347 1.00 96.00 81 TRP A C 1
ATOM 660 O O . TRP A 1 81 ? -13.237 4.509 22.924 1.00 96.00 81 TRP A O 1
ATOM 670 N N . ALA A 1 82 ? -14.193 3.361 24.584 1.00 96.88 82 ALA A N 1
ATOM 671 C CA . ALA A 1 82 ? -13.012 3.408 25.445 1.00 96.88 82 ALA A CA 1
ATOM 672 C C . ALA A 1 82 ? -11.898 2.485 24.923 1.00 96.88 82 ALA A C 1
ATOM 674 O O . ALA A 1 82 ? -10.738 2.906 24.881 1.00 96.88 82 ALA A O 1
ATOM 675 N N . VAL A 1 83 ? -12.240 1.281 24.454 1.00 95.94 83 VAL A N 1
ATOM 676 C CA . VAL A 1 83 ? -11.295 0.351 23.812 1.00 95.94 83 VAL A CA 1
ATOM 677 C C . VAL A 1 83 ? -10.688 0.976 22.553 1.00 95.94 83 VAL A C 1
ATOM 679 O O . VAL A 1 83 ? -9.462 1.056 22.436 1.00 95.94 83 VAL A O 1
ATOM 682 N N . TYR A 1 84 ? -11.516 1.521 21.658 1.00 97.06 84 TYR A N 1
ATOM 683 C CA . TYR A 1 84 ? -11.044 2.224 20.463 1.00 97.06 84 TYR A CA 1
ATOM 684 C C . TYR A 1 84 ? -10.101 3.386 20.807 1.00 97.06 84 TYR A C 1
ATOM 686 O O . TYR A 1 84 ? -9.038 3.520 20.198 1.00 97.06 84 TYR A O 1
ATOM 694 N N . ARG A 1 85 ? -10.442 4.221 21.800 1.00 97.25 85 ARG A N 1
ATOM 695 C CA . ARG A 1 85 ? -9.590 5.349 22.220 1.00 97.25 85 ARG A CA 1
ATOM 696 C C . ARG A 1 85 ? -8.224 4.884 22.725 1.00 97.25 85 ARG A C 1
ATOM 698 O O . ARG A 1 85 ? -7.215 5.481 22.344 1.00 97.25 85 ARG A O 1
ATOM 705 N N . LYS A 1 86 ? -8.176 3.807 23.517 1.00 97.31 86 LYS A N 1
ATOM 706 C CA . LYS A 1 86 ? -6.914 3.199 23.975 1.00 97.31 86 LYS A CA 1
ATOM 707 C C . LYS A 1 86 ? -6.065 2.732 22.789 1.00 97.31 86 LYS A C 1
ATOM 709 O O . LYS A 1 86 ? -4.901 3.119 22.692 1.00 97.31 86 LYS A O 1
ATOM 714 N N . LEU A 1 87 ? -6.656 1.986 21.853 1.00 96.44 87 LEU A N 1
ATOM 715 C CA . LEU A 1 87 ? -5.962 1.492 20.657 1.00 96.44 87 LEU A CA 1
ATOM 716 C C . LEU A 1 87 ? -5.489 2.627 19.741 1.00 96.44 87 LEU A C 1
ATOM 718 O O . LEU A 1 87 ? -4.352 2.607 19.275 1.00 96.44 87 LEU A O 1
ATOM 722 N N . ARG A 1 88 ? -6.312 3.661 19.526 1.00 96.62 88 ARG A N 1
ATOM 723 C CA . ARG A 1 88 ? -5.936 4.854 18.752 1.00 96.62 88 ARG A CA 1
ATOM 724 C C . ARG A 1 88 ? -4.699 5.522 19.344 1.00 96.62 88 ARG A C 1
ATOM 726 O O . ARG A 1 88 ? -3.753 5.793 18.609 1.00 96.62 88 ARG A O 1
ATOM 733 N N . ASN A 1 89 ? -4.702 5.776 20.650 1.00 96.88 89 ASN A N 1
ATOM 734 C CA . ASN A 1 89 ? -3.585 6.438 21.323 1.00 96.88 89 ASN A CA 1
ATOM 735 C C . ASN A 1 89 ? -2.317 5.579 21.276 1.00 96.88 89 ASN A C 1
ATOM 737 O O . ASN A 1 89 ? -1.232 6.100 21.021 1.00 96.88 89 ASN A O 1
ATOM 741 N N . TYR A 1 90 ? -2.462 4.263 21.442 1.00 96.50 90 TYR A N 1
ATOM 742 C CA . TYR A 1 90 ? -1.351 3.325 21.339 1.00 96.50 90 TYR A CA 1
ATOM 743 C C . TYR A 1 90 ? -0.734 3.309 19.932 1.00 96.50 90 TYR A C 1
ATOM 745 O O . TYR A 1 90 ? 0.476 3.457 19.794 1.00 96.50 90 TYR A O 1
ATOM 753 N N . VAL A 1 91 ? -1.551 3.241 18.875 1.00 95.12 91 VAL A N 1
ATOM 754 C CA . VAL A 1 91 ? -1.086 3.314 17.475 1.00 95.12 91 VAL A CA 1
ATOM 755 C C . VAL A 1 91 ? -0.389 4.643 17.173 1.00 95.12 91 VAL A C 1
ATOM 757 O O . VAL A 1 91 ? 0.615 4.662 16.460 1.00 95.12 91 VAL A O 1
ATOM 760 N N . VAL A 1 92 ? -0.900 5.762 17.699 1.00 94.50 92 VAL A N 1
ATOM 761 C CA . VAL A 1 92 ? -0.261 7.080 17.541 1.00 94.50 92 VAL A CA 1
ATOM 762 C C . VAL A 1 92 ? 1.113 7.092 18.206 1.00 94.50 92 VAL A C 1
ATOM 764 O O . VAL A 1 92 ? 2.074 7.540 17.582 1.00 94.50 92 VAL A O 1
ATOM 767 N N . LYS A 1 93 ? 1.219 6.570 19.433 1.00 94.25 93 LYS A N 1
ATOM 768 C CA . LYS A 1 93 ? 2.494 6.454 20.146 1.00 94.25 93 LYS A CA 1
ATOM 769 C C . LYS A 1 93 ? 3.485 5.583 19.369 1.00 94.25 93 LYS A C 1
ATOM 771 O O . LYS A 1 93 ? 4.559 6.058 19.030 1.00 94.25 93 LYS A O 1
ATOM 776 N N . MET A 1 94 ? 3.087 4.371 18.982 1.00 92.88 94 MET A N 1
ATOM 777 C CA . MET A 1 94 ? 3.953 3.438 18.249 1.00 92.88 94 MET A CA 1
ATOM 778 C C . MET A 1 94 ? 4.462 4.010 16.922 1.00 92.88 94 MET A C 1
ATOM 780 O O . MET A 1 94 ? 5.625 3.815 16.573 1.00 92.88 94 MET A O 1
ATOM 784 N N . ASN A 1 95 ? 3.619 4.742 16.187 1.00 90.69 95 ASN A N 1
ATOM 785 C CA . ASN A 1 95 ? 4.038 5.416 14.957 1.00 90.69 95 ASN A CA 1
ATOM 786 C C . ASN A 1 95 ? 5.049 6.537 15.214 1.00 90.69 95 ASN A C 1
ATOM 788 O O . ASN A 1 95 ? 5.968 6.709 14.417 1.00 90.69 95 ASN A O 1
ATOM 792 N N . ARG A 1 96 ? 4.882 7.31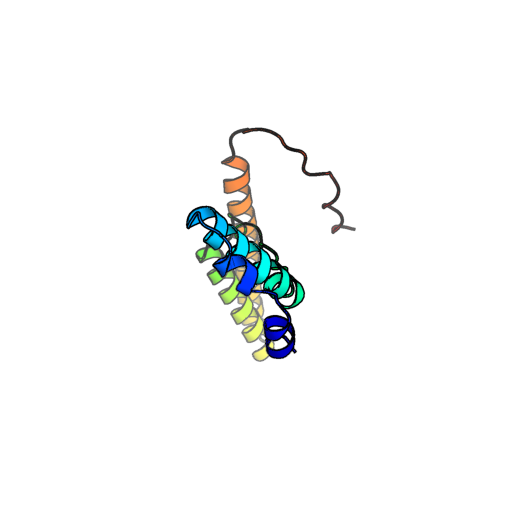0 16.295 1.00 90.50 96 ARG A N 1
ATOM 793 C CA . ARG A 1 96 ? 5.856 8.337 16.689 1.00 90.50 96 ARG A CA 1
ATOM 794 C C . ARG A 1 96 ? 7.186 7.690 17.056 1.00 90.50 96 ARG A C 1
ATOM 796 O O . ARG A 1 96 ? 8.194 8.054 16.468 1.00 90.50 96 ARG A O 1
ATOM 803 N N . ASP A 1 97 ? 7.162 6.683 17.922 1.00 90.31 97 ASP A N 1
ATOM 804 C CA . ASP A 1 97 ? 8.364 5.989 18.392 1.00 90.31 97 ASP A CA 1
ATOM 805 C C . ASP A 1 97 ? 9.119 5.330 17.226 1.00 90.31 97 ASP A C 1
ATOM 807 O O . ASP A 1 97 ? 10.333 5.470 17.110 1.00 90.31 97 ASP A O 1
ATOM 811 N N . SER A 1 98 ? 8.402 4.690 16.296 1.00 89.19 98 SER A N 1
ATOM 812 C CA . SER A 1 98 ? 9.019 4.024 15.138 1.00 89.19 98 SER A CA 1
ATOM 813 C C . SER A 1 98 ? 9.618 5.012 14.140 1.00 89.19 98 SER A C 1
ATOM 815 O O . SER A 1 98 ? 10.681 4.752 13.582 1.00 89.19 98 SER A O 1
ATOM 817 N N . LYS A 1 99 ? 8.976 6.169 13.937 1.00 87.31 99 LYS A N 1
ATOM 818 C CA . LYS A 1 99 ? 9.563 7.268 13.161 1.00 87.31 99 LYS A CA 1
ATOM 819 C C . LYS A 1 99 ? 10.828 7.786 13.833 1.00 87.31 99 LYS A C 1
ATOM 821 O O . LYS A 1 99 ? 11.854 7.874 13.172 1.00 87.31 99 LYS A O 1
ATOM 826 N N . THR A 1 100 ? 10.772 8.063 15.135 1.00 87.19 100 THR A N 1
ATOM 827 C CA . THR A 1 100 ? 11.923 8.521 15.919 1.00 87.19 100 THR A CA 1
ATOM 828 C C . THR A 1 100 ? 13.092 7.546 15.809 1.00 87.19 100 THR A C 1
ATOM 830 O O . THR A 1 100 ? 14.194 7.972 15.499 1.00 87.19 100 THR A O 1
ATOM 833 N N . ILE A 1 101 ? 12.865 6.238 15.969 1.00 86.50 101 ILE A N 1
ATOM 834 C CA . ILE A 1 101 ? 13.920 5.219 15.840 1.00 86.50 101 ILE A CA 1
ATOM 835 C C . ILE A 1 101 ? 14.603 5.288 14.474 1.00 86.50 101 ILE A C 1
ATOM 837 O O . ILE A 1 101 ? 15.822 5.198 14.404 1.00 86.50 101 ILE A O 1
ATOM 841 N N . ILE A 1 102 ? 13.841 5.444 13.393 1.00 84.62 102 ILE A N 1
ATOM 842 C CA . ILE A 1 102 ? 14.413 5.472 12.045 1.00 84.62 102 ILE A CA 1
ATOM 843 C C . ILE A 1 102 ? 15.151 6.778 11.780 1.00 84.62 102 ILE A C 1
ATOM 845 O O . ILE A 1 102 ? 16.302 6.726 11.366 1.00 84.62 102 ILE A O 1
ATOM 849 N N . PHE A 1 103 ? 14.546 7.925 12.092 1.00 80.44 103 PHE A N 1
ATOM 850 C CA . PHE A 1 103 ? 15.187 9.228 11.900 1.00 80.44 103 PHE A CA 1
ATOM 851 C C . PHE A 1 103 ? 16.423 9.425 12.791 1.00 80.44 103 PHE A C 1
ATOM 853 O O . PHE A 1 103 ? 17.340 10.131 12.397 1.00 80.44 103 PHE A O 1
ATOM 860 N N . LEU A 1 104 ? 16.480 8.791 13.968 1.00 79.00 104 LEU A N 1
ATOM 861 C CA . LEU A 1 104 ? 17.672 8.791 14.826 1.00 79.00 104 LEU A CA 1
ATOM 862 C C . LEU A 1 104 ? 18.731 7.769 14.389 1.00 79.00 104 LEU A C 1
ATOM 864 O O . LEU A 1 104 ? 19.898 7.921 14.740 1.00 79.00 104 LEU A O 1
ATOM 868 N N . LYS A 1 105 ? 18.336 6.706 13.675 1.00 66.19 105 LYS A N 1
ATOM 869 C CA . LYS A 1 105 ? 19.245 5.651 13.205 1.00 66.19 105 LYS A CA 1
ATOM 870 C C . LYS A 1 105 ? 19.930 6.006 11.888 1.00 66.19 105 LYS A C 1
ATOM 872 O O . LYS A 1 105 ? 20.918 5.355 11.572 1.00 66.19 105 LYS A O 1
ATOM 877 N N . GLU A 1 106 ? 19.451 6.990 11.130 1.00 58.56 106 GLU A N 1
ATOM 878 C CA . GLU A 1 106 ? 20.165 7.486 9.949 1.00 58.56 106 GLU A CA 1
ATOM 879 C C . GLU A 1 106 ? 21.443 8.233 10.379 1.00 58.56 106 GLU A C 1
ATOM 881 O O . GLU A 1 106 ? 21.347 9.337 10.921 1.00 58.56 106 GLU A O 1
ATOM 886 N N . PRO A 1 107 ? 22.658 7.683 10.158 1.00 46.53 107 PRO A N 1
ATOM 887 C CA . PRO A 1 107 ? 23.854 8.496 10.249 1.00 46.53 107 PRO A CA 1
ATOM 888 C C . PRO A 1 107 ? 23.896 9.375 8.999 1.00 46.53 107 PRO A C 1
ATOM 890 O O . PRO A 1 107 ? 23.647 8.898 7.889 1.00 46.53 107 PRO A O 1
ATOM 893 N N . SER A 1 108 ? 24.228 10.650 9.185 1.00 50.28 108 SER A N 1
ATOM 894 C CA . SER A 1 108 ? 24.553 11.616 8.134 1.00 50.28 108 SER A CA 1
ATOM 895 C C . SER A 1 108 ? 25.276 10.962 6.950 1.00 50.28 108 SER A C 1
ATOM 897 O O . SER A 1 108 ? 26.491 10.773 6.973 1.00 50.28 108 SER A O 1
ATOM 899 N N . THR A 1 109 ? 24.532 10.611 5.908 1.00 42.81 109 THR A N 1
ATOM 900 C CA . THR A 1 109 ? 25.077 10.130 4.643 1.00 42.81 109 THR A CA 1
ATOM 901 C C . THR A 1 109 ? 24.394 10.894 3.523 1.00 42.81 109 THR A C 1
ATOM 903 O O . THR A 1 109 ? 23.328 10.532 3.048 1.00 42.81 109 THR A O 1
ATOM 906 N N . GLY A 1 110 ? 25.044 11.998 3.148 1.00 40.41 110 GLY A N 1
ATOM 907 C CA . GLY A 1 110 ? 25.089 12.499 1.776 1.00 40.41 110 GLY A CA 1
ATOM 908 C C . GLY A 1 110 ? 23.792 13.042 1.182 1.00 40.41 110 GLY A C 1
ATOM 909 O O . GLY A 1 110 ? 23.006 12.313 0.594 1.00 40.41 110 GLY A O 1
ATOM 910 N N . SER A 1 111 ? 23.662 14.366 1.249 1.00 41.06 111 SER A N 1
ATOM 911 C CA . SER A 1 111 ? 22.808 15.245 0.449 1.00 41.06 111 SER A CA 1
ATOM 912 C C . SER A 1 111 ? 22.370 14.733 -0.930 1.00 41.06 111 SER A C 1
ATOM 914 O O . SER A 1 111 ? 23.201 14.369 -1.756 1.00 41.06 111 SER A O 1
ATOM 916 N N . SER A 1 112 ? 21.084 14.931 -1.240 1.00 35.28 112 SER A N 1
ATOM 917 C CA . SER A 1 112 ? 20.615 15.519 -2.508 1.00 35.28 112 SER A CA 1
ATOM 918 C C . SER A 1 112 ? 19.182 16.038 -2.339 1.00 35.28 112 SER A C 1
ATOM 920 O O . SER A 1 112 ? 18.211 15.312 -2.505 1.00 35.28 112 SER A O 1
ATOM 922 N N . HIS A 1 113 ? 19.081 17.310 -1.950 1.00 37.91 113 HIS A N 1
ATOM 923 C CA . HIS A 1 113 ? 18.010 18.245 -2.310 1.00 37.91 113 HIS A CA 1
ATOM 924 C C . HIS A 1 113 ? 16.564 17.698 -2.360 1.00 37.91 113 HIS A C 1
ATOM 926 O O . HIS A 1 113 ? 15.953 17.608 -3.424 1.00 37.91 113 HIS A O 1
ATOM 932 N N . ILE A 1 114 ? 15.951 17.445 -1.199 1.00 41.53 114 ILE A N 1
ATOM 933 C CA . ILE A 1 114 ? 14.484 17.440 -1.115 1.00 41.53 114 ILE A CA 1
ATOM 934 C C . ILE A 1 114 ? 14.050 18.899 -0.963 1.00 41.53 114 ILE A C 1
ATOM 936 O O . ILE A 1 114 ? 14.216 19.518 0.087 1.00 41.53 114 ILE A O 1
ATOM 940 N N . SER A 1 115 ? 13.579 19.463 -2.075 1.00 33.88 115 SER A N 1
ATOM 941 C CA . SER A 1 115 ? 12.897 20.756 -2.156 1.00 33.88 115 SER A CA 1
ATOM 942 C C . SER A 1 115 ? 11.908 20.9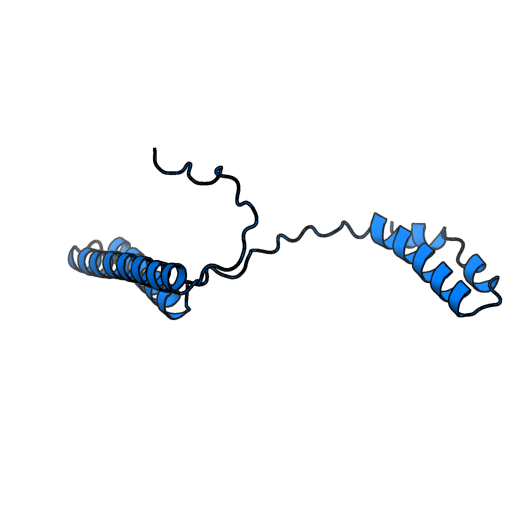39 -0.995 1.00 33.88 115 SER A C 1
ATOM 944 O O . SER A 1 115 ? 11.125 20.042 -0.690 1.00 33.88 115 SER A O 1
ATOM 946 N N . GLN A 1 116 ? 11.930 22.119 -0.370 1.00 33.25 116 GLN A N 1
ATOM 947 C CA . GLN A 1 116 ? 11.139 22.525 0.802 1.00 33.25 116 GLN A CA 1
ATOM 948 C C . GLN A 1 116 ? 9.610 22.626 0.549 1.00 33.25 116 GLN A C 1
ATOM 950 O O . GLN A 1 116 ? 8.921 23.390 1.218 1.00 33.25 116 GLN A O 1
ATOM 955 N N . ALA A 1 117 ? 9.043 21.886 -0.406 1.00 39.00 117 ALA A N 1
ATOM 956 C CA . ALA A 1 117 ? 7.671 22.094 -0.877 1.00 39.00 117 ALA A CA 1
ATOM 957 C C . ALA A 1 117 ? 6.588 21.196 -0.235 1.00 39.00 117 ALA A C 1
ATOM 959 O O . ALA A 1 117 ? 5.406 21.446 -0.457 1.00 39.00 117 ALA A O 1
ATOM 960 N N . GLU A 1 118 ? 6.922 20.188 0.579 1.00 38.06 118 GLU A N 1
ATOM 961 C CA . GLU A 1 118 ? 5.934 19.182 1.037 1.00 38.06 118 GLU A CA 1
ATOM 962 C C . GLU A 1 118 ? 5.526 19.253 2.521 1.00 38.06 118 GLU A C 1
ATOM 964 O O . GLU A 1 118 ? 5.126 18.256 3.117 1.00 38.06 118 GLU A O 1
ATOM 969 N N . PHE A 1 119 ? 5.528 20.441 3.129 1.00 40.22 119 PHE A N 1
ATOM 970 C CA . PHE A 1 119 ? 4.912 20.644 4.451 1.00 40.22 119 PHE A CA 1
ATOM 971 C C . PHE A 1 119 ? 3.779 21.670 4.409 1.00 40.22 119 PHE A C 1
ATOM 973 O O . PHE A 1 119 ? 3.769 22.645 5.154 1.00 40.22 119 PHE A O 1
ATOM 980 N N . ARG A 1 120 ? 2.785 21.439 3.541 1.00 38.06 120 ARG A N 1
ATOM 981 C CA . ARG A 1 120 ? 1.579 22.280 3.442 1.00 38.06 120 ARG A CA 1
ATOM 982 C C . ARG A 1 120 ? 0.289 21.554 3.839 1.00 38.06 120 ARG A C 1
ATOM 984 O O . ARG A 1 120 ? -0.714 21.667 3.149 1.00 38.06 120 ARG A O 1
AT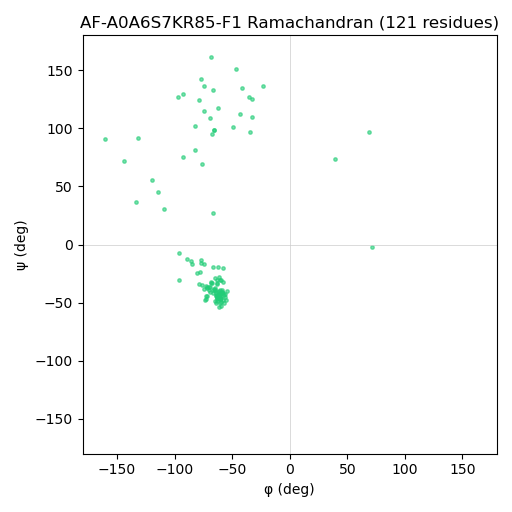OM 991 N N . TRP A 1 121 ? 0.312 20.820 4.955 1.00 40.47 121 TRP A N 1
ATOM 992 C CA . TRP A 1 121 ? -0.898 20.200 5.526 1.00 40.47 121 TRP A CA 1
ATOM 993 C C . TRP A 1 121 ? -1.060 20.392 7.040 1.00 40.47 121 TRP A C 1
ATOM 995 O O . TRP A 1 121 ? -1.552 19.497 7.720 1.00 40.47 121 TRP A O 1
ATOM 1005 N N . LEU A 1 122 ? -0.681 21.559 7.571 1.00 38.59 122 LEU A N 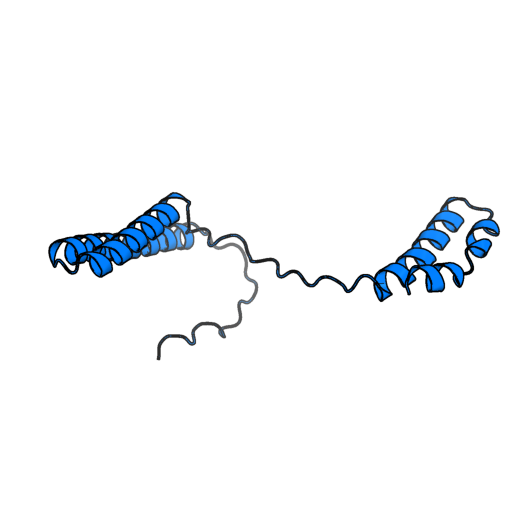1
ATOM 1006 C CA . LEU A 1 122 ? -1.140 22.028 8.886 1.00 38.59 122 LEU A CA 1
ATOM 1007 C C . LEU A 1 122 ? -1.341 23.554 8.884 1.00 38.59 122 LEU A C 1
ATOM 1009 O O . LEU A 1 122 ? -0.569 2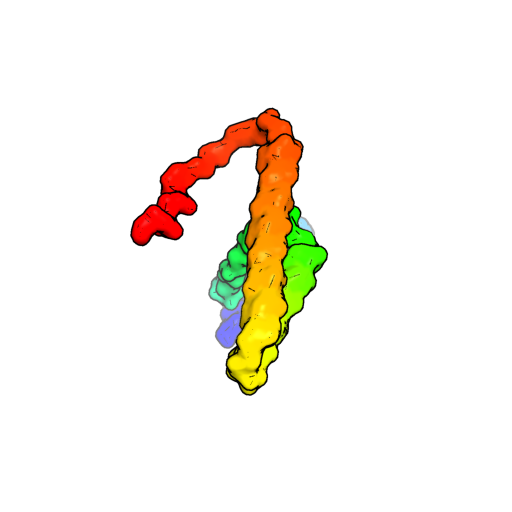4.282 9.503 1.00 38.59 122 LEU A O 1
ATOM 1013 N N . THR A 1 123 ? -2.392 24.005 8.199 1.00 45.88 123 THR A N 1
ATOM 1014 C CA . THR A 1 123 ? -3.186 25.195 8.546 1.00 45.88 123 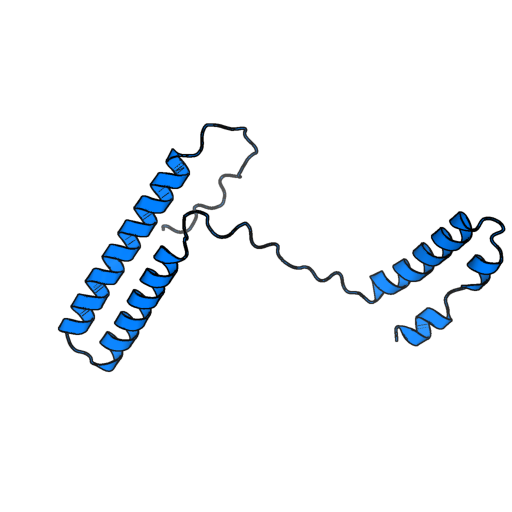THR A CA 1
ATOM 1015 C C . THR A 1 123 ? -4.619 24.980 8.094 1.00 45.88 123 THR A C 1
ATOM 1017 O O . THR A 1 123 ? -4.805 24.484 6.960 1.00 45.88 123 THR A O 1
#

Secondary structure (DSSP, 8-state):
-HHHHHTTS-THHHHT-SSHHHHHHHHHHHHHHHHHHHS---------S--TT--HHHHHHHHHHHHHHHHHHHH--HHHHHHHHHHHHHHHHHHHHHHHHHHHH----------TT------

Foldseek 3Di:
DLVVVLVVQPLCVLVVDPDPVVSVVVVCVSVVVSCPVVVPPPDDDPPPDDPQLDDVVLVVLVVVLVVLVVVCVVVVDVVSVVVSVVSVVVSVVSSVVSVVVVVVPDDDDDDDDPDPPPPPPDD

Mean predicted aligned error: 15.64 Å

Radius of gyration: 28.44 Å; Cα contacts (8 Å, |Δi|>4): 54; chains: 1; bounding box: 49×38×74 Å

pLDDT: mean 80.88, std 18.73, range [33.25, 97.69]